Protein AF-A0A650CFV4-F1 (afdb_monomer_lite)

Structure (mmCIF, N/CA/C/O backbone):
data_AF-A0A650CFV4-F1
#
_entry.id   AF-A0A650CFV4-F1
#
loop_
_atom_site.group_PDB
_atom_site.id
_atom_site.type_symbol
_atom_site.label_atom_id
_atom_site.label_alt_id
_atom_site.label_comp_id
_atom_site.label_asym_id
_atom_site.label_entity_id
_atom_site.label_seq_id
_atom_site.pdbx_PDB_ins_code
_atom_site.Cartn_x
_atom_site.Cartn_y
_atom_site.Cartn_z
_atom_site.occupancy
_atom_site.B_iso_or_equiv
_atom_site.auth_seq_id
_atom_site.auth_comp_id
_atom_site.auth_asym_id
_atom_site.auth_atom_id
_atom_site.pdbx_PDB_model_num
ATOM 1 N N . MET A 1 1 ? 1.137 -1.287 20.455 1.00 47.69 1 MET A N 1
ATOM 2 C CA . MET A 1 1 ? 0.882 -0.593 19.177 1.00 47.69 1 MET A CA 1
ATOM 3 C C . MET A 1 1 ? -0.629 -0.459 19.002 1.00 47.69 1 MET A C 1
ATOM 5 O O . MET A 1 1 ? -1.294 -1.473 18.840 1.00 47.69 1 MET A O 1
ATOM 9 N N . LEU A 1 2 ? -1.193 0.737 19.198 1.00 51.03 2 LEU A N 1
ATOM 10 C CA . LEU A 1 2 ? -2.642 0.950 19.402 1.00 51.03 2 LEU A CA 1
ATOM 11 C C . LEU A 1 2 ? -3.239 1.943 18.387 1.00 51.03 2 LEU A C 1
ATOM 13 O O . LEU A 1 2 ? -4.251 2.582 18.660 1.00 51.03 2 LEU A O 1
ATOM 17 N N . TYR A 1 3 ? -2.611 2.093 17.221 1.00 64.31 3 TYR A N 1
ATOM 18 C CA . TYR A 1 3 ? -3.172 2.893 16.139 1.00 64.31 3 TYR A CA 1
ATOM 19 C C . TYR A 1 3 ? -4.161 2.050 15.343 1.00 64.31 3 TYR A C 1
ATOM 21 O O . TYR A 1 3 ? -3.831 0.973 14.851 1.00 64.31 3 TYR A O 1
ATOM 29 N N . ASP A 1 4 ? -5.388 2.545 15.218 1.00 72.44 4 ASP A N 1
ATOM 30 C CA . ASP A 1 4 ? -6.345 1.999 14.268 1.00 72.44 4 ASP A CA 1
ATOM 31 C C . ASP A 1 4 ? -5.913 2.374 12.847 1.00 72.44 4 ASP A C 1
ATOM 33 O O . ASP A 1 4 ? -6.163 3.486 12.374 1.00 72.44 4 ASP A O 1
ATOM 37 N N . LEU A 1 5 ? -5.259 1.428 12.171 1.00 73.56 5 LEU A N 1
ATOM 38 C CA . LEU A 1 5 ? -4.699 1.598 10.830 1.00 73.56 5 LEU A CA 1
ATOM 39 C C . LEU A 1 5 ? -5.771 1.887 9.761 1.00 73.56 5 LEU A C 1
ATOM 41 O O . LEU A 1 5 ? -5.444 2.275 8.648 1.00 73.56 5 LEU A O 1
ATOM 45 N N . ARG A 1 6 ? -7.068 1.775 10.071 1.00 69.06 6 ARG A N 1
ATOM 46 C CA . ARG A 1 6 ? -8.140 2.195 9.149 1.00 69.06 6 ARG A CA 1
ATOM 47 C C . ARG A 1 6 ? -8.211 3.722 8.980 1.00 69.06 6 ARG A C 1
ATOM 49 O O . ARG A 1 6 ? -8.725 4.204 7.973 1.00 69.06 6 ARG A O 1
ATOM 56 N N . ARG A 1 7 ? -7.643 4.498 9.914 1.00 71.38 7 ARG A N 1
ATOM 57 C CA . ARG A 1 7 ? -7.593 5.977 9.859 1.00 71.38 7 ARG A CA 1
ATOM 58 C C . ARG A 1 7 ? -6.582 6.537 8.849 1.00 71.38 7 ARG A C 1
ATOM 60 O O . ARG A 1 7 ? -6.523 7.746 8.661 1.00 71.38 7 ARG A O 1
ATOM 67 N N . ILE A 1 8 ? -5.814 5.665 8.205 1.00 75.06 8 ILE A N 1
ATOM 68 C CA . ILE A 1 8 ? -4.800 5.981 7.196 1.00 75.06 8 ILE A CA 1
ATOM 69 C C . ILE A 1 8 ? -5.427 6.670 5.977 1.00 75.06 8 ILE A C 1
ATOM 71 O O . ILE A 1 8 ? -6.434 6.195 5.454 1.00 75.06 8 ILE A O 1
ATOM 75 N N . ASP A 1 9 ? -4.850 7.782 5.520 1.00 81.25 9 ASP A N 1
ATOM 76 C CA . ASP A 1 9 ? -5.260 8.488 4.301 1.00 81.25 9 ASP A CA 1
ATOM 77 C C . ASP A 1 9 ? -4.410 8.073 3.085 1.00 81.25 9 ASP A C 1
ATOM 79 O O . ASP A 1 9 ? -3.563 7.188 3.173 1.00 81.25 9 ASP A O 1
ATOM 83 N N . TYR A 1 10 ? -4.658 8.673 1.918 1.00 82.12 10 TYR A N 1
ATOM 84 C CA . TYR A 1 10 ? -3.921 8.322 0.700 1.00 82.12 10 TYR A CA 1
ATOM 85 C C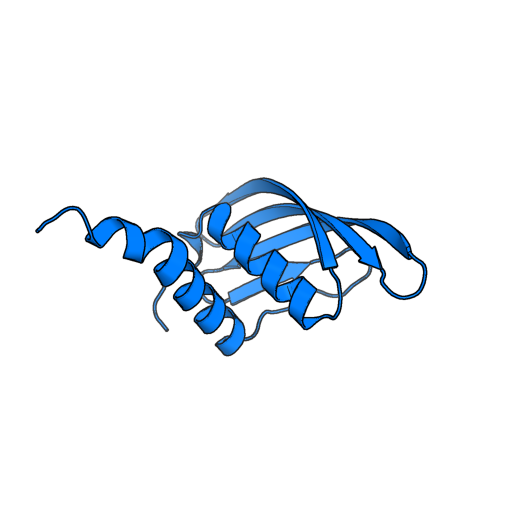 . TYR A 1 10 ? -2.429 8.695 0.754 1.00 82.12 10 TYR A C 1
ATOM 87 O O . TYR A 1 10 ? -1.637 8.008 0.117 1.00 82.12 10 TYR A O 1
ATOM 95 N N . LYS A 1 11 ? -2.034 9.716 1.529 1.00 85.44 11 LYS A N 1
ATOM 96 C CA . LYS A 1 11 ? -0.634 10.160 1.643 1.00 85.44 11 LYS A CA 1
ATOM 97 C C . LYS A 1 11 ? 0.203 9.151 2.412 1.00 85.44 11 LYS A C 1
ATOM 99 O O . LYS A 1 11 ? 1.331 8.852 2.041 1.00 85.44 11 LYS A O 1
ATOM 104 N N . PHE A 1 12 ? -0.364 8.573 3.467 1.00 88.81 12 PHE A N 1
ATOM 105 C CA . PHE A 1 12 ? 0.299 7.476 4.162 1.00 88.81 12 PHE A CA 1
ATOM 106 C C . PHE A 1 12 ? 0.441 6.245 3.254 1.00 88.81 12 PHE A C 1
ATOM 108 O O . PHE A 1 12 ? 1.458 5.560 3.313 1.00 88.81 12 PHE A O 1
ATOM 115 N N . VAL A 1 13 ? -0.554 5.952 2.403 1.00 90.81 13 VAL A N 1
ATOM 116 C CA . VAL A 1 13 ? -0.462 4.833 1.443 1.00 90.81 13 VAL A CA 1
ATOM 117 C C . VAL A 1 13 ? 0.662 5.060 0.435 1.00 90.81 13 VAL A C 1
ATOM 119 O O . VAL A 1 13 ? 1.387 4.117 0.138 1.00 90.81 13 VAL A O 1
ATOM 122 N N . GLU A 1 14 ? 0.816 6.284 -0.065 1.00 90.31 14 GLU A N 1
ATOM 123 C CA . GLU A 1 14 ? 1.909 6.677 -0.960 1.00 90.31 14 GLU A CA 1
ATOM 124 C C . GLU A 1 14 ? 3.273 6.434 -0.309 1.00 90.31 14 GLU A C 1
ATOM 126 O O . GLU A 1 14 ? 4.050 5.622 -0.809 1.00 90.31 14 GLU A O 1
ATOM 131 N N . LEU A 1 15 ? 3.491 7.002 0.880 1.00 90.94 15 LEU A N 1
ATOM 132 C CA . LEU A 1 15 ? 4.732 6.838 1.637 1.00 90.94 15 LEU A CA 1
ATOM 133 C C . LEU A 1 15 ? 5.045 5.367 1.956 1.00 90.94 15 LEU A C 1
ATOM 135 O O . LEU A 1 15 ? 6.182 4.914 1.840 1.00 90.94 15 LEU A O 1
ATOM 139 N N . LEU A 1 16 ? 4.026 4.596 2.344 1.00 92.88 16 LEU A N 1
ATOM 140 C CA . LEU A 1 16 ? 4.162 3.166 2.616 1.00 92.88 16 LEU A CA 1
ATOM 141 C C . LEU A 1 16 ? 4.635 2.393 1.380 1.00 92.88 16 LEU A C 1
ATOM 143 O O . LEU A 1 16 ? 5.442 1.472 1.509 1.00 92.88 16 LEU A O 1
ATOM 147 N N . LEU A 1 17 ? 4.102 2.723 0.202 1.00 91.94 17 LEU A N 1
ATOM 148 C CA . LEU A 1 17 ? 4.458 2.051 -1.045 1.00 91.94 17 LEU A CA 1
ATOM 149 C C . LEU A 1 17 ? 5.860 2.449 -1.508 1.00 91.94 17 LEU A C 1
ATOM 151 O O . LEU A 1 17 ? 6.618 1.565 -1.900 1.00 91.94 17 LEU A O 1
ATOM 155 N N . GLU A 1 18 ? 6.221 3.730 -1.426 1.00 90.75 18 GLU A N 1
ATOM 156 C CA . GLU A 1 18 ? 7.575 4.218 -1.719 1.00 90.75 18 GLU A CA 1
ATOM 157 C C . GLU A 1 18 ? 8.631 3.469 -0.908 1.00 90.75 18 GLU A C 1
ATOM 159 O O . GLU A 1 18 ? 9.537 2.853 -1.473 1.00 90.75 18 GLU A O 1
ATOM 164 N N . GLU A 1 19 ? 8.458 3.442 0.412 1.00 91.50 19 GLU A N 1
ATOM 165 C CA . GLU A 1 19 ? 9.372 2.765 1.330 1.00 91.50 19 GLU A CA 1
ATOM 166 C C . GLU A 1 19 ? 9.425 1.257 1.076 1.00 91.50 19 GLU A C 1
ATOM 168 O O . GLU A 1 19 ? 10.500 0.658 1.080 1.00 91.50 19 GLU A O 1
ATOM 173 N N . TYR A 1 20 ? 8.278 0.633 0.790 1.00 91.75 20 TYR A N 1
ATOM 174 C CA . TYR A 1 20 ? 8.234 -0.791 0.479 1.00 91.75 20 TYR A CA 1
ATOM 175 C C . TYR A 1 20 ? 9.033 -1.115 -0.790 1.00 91.75 20 TYR A C 1
ATOM 177 O O . TYR A 1 20 ? 9.818 -2.062 -0.793 1.00 91.75 20 TYR A O 1
ATOM 185 N N . PHE A 1 21 ? 8.859 -0.361 -1.879 1.00 88.50 21 PHE A N 1
ATOM 186 C CA . PHE A 1 21 ? 9.575 -0.648 -3.125 1.00 88.50 21 PHE A CA 1
ATOM 187 C C . PHE A 1 21 ? 11.059 -0.287 -3.051 1.00 88.50 21 PHE A C 1
ATOM 189 O O . PHE A 1 21 ? 11.870 -1.042 -3.595 1.00 88.50 21 PHE A O 1
ATOM 196 N N . SER A 1 22 ? 11.406 0.771 -2.313 1.00 86.38 22 SER A N 1
ATOM 197 C CA . SER A 1 22 ? 12.791 1.152 -2.024 1.00 86.38 22 SER A CA 1
ATOM 198 C C . SER A 1 22 ? 13.545 0.028 -1.298 1.00 86.38 22 SER A C 1
ATOM 200 O O . SER A 1 22 ? 14.579 -0.433 -1.787 1.00 86.38 22 SER A O 1
ATOM 202 N N . ASP A 1 23 ? 12.968 -0.531 -0.223 1.00 87.94 23 ASP A N 1
ATOM 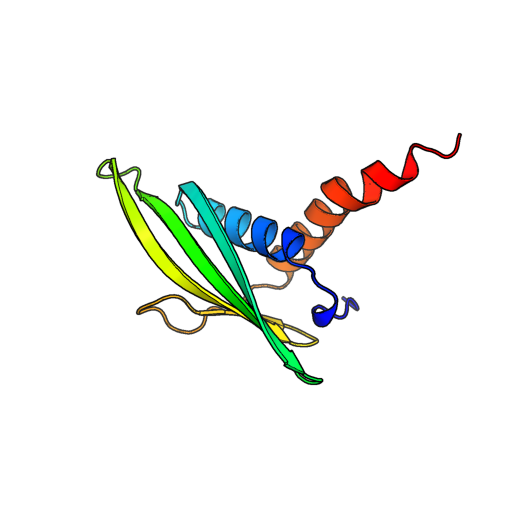203 C CA . ASP A 1 23 ? 13.547 -1.663 0.527 1.00 87.94 23 ASP A CA 1
ATOM 204 C C . ASP A 1 23 ? 13.696 -2.939 -0.332 1.00 87.94 23 ASP A C 1
ATOM 206 O O . ASP A 1 23 ? 14.515 -3.811 -0.039 1.00 87.94 23 ASP A O 1
ATOM 210 N N . ASN A 1 24 ? 12.921 -3.059 -1.416 1.00 84.00 24 ASN A N 1
ATOM 211 C CA . ASN A 1 24 ? 12.965 -4.187 -2.351 1.00 84.00 24 ASN A CA 1
ATOM 212 C C . ASN A 1 24 ? 13.819 -3.904 -3.605 1.00 84.00 24 ASN A C 1
ATOM 214 O O . ASN A 1 24 ? 13.654 -4.583 -4.620 1.00 84.00 24 ASN A O 1
ATOM 218 N N . ASN A 1 25 ? 14.742 -2.936 -3.539 1.00 77.75 25 ASN A N 1
ATOM 219 C CA . ASN A 1 25 ? 15.663 -2.544 -4.617 1.00 77.75 25 ASN A CA 1
ATOM 220 C C . ASN A 1 25 ? 14.973 -2.071 -5.911 1.00 77.75 25 ASN A C 1
ATOM 222 O O . ASN A 1 25 ? 15.534 -2.209 -7.001 1.00 77.75 25 ASN A O 1
ATOM 226 N N . ASN A 1 26 ? 13.766 -1.510 -5.812 1.00 79.81 26 ASN A N 1
ATOM 227 C CA . ASN A 1 26 ? 13.073 -0.909 -6.946 1.00 79.81 26 ASN A CA 1
ATOM 228 C C . ASN A 1 26 ? 12.938 0.600 -6.754 1.00 79.81 26 ASN A C 1
ATOM 230 O O . ASN A 1 26 ? 12.572 1.068 -5.679 1.00 79.81 26 ASN A O 1
ATOM 234 N N . VAL A 1 27 ? 13.173 1.362 -7.821 1.00 79.12 27 VAL A N 1
ATOM 235 C CA . VAL A 1 27 ? 12.968 2.814 -7.807 1.00 79.12 27 VAL A CA 1
ATOM 236 C C . VAL A 1 27 ? 11.577 3.115 -8.340 1.00 79.12 27 VAL A C 1
ATOM 238 O O . VAL A 1 27 ? 11.218 2.693 -9.440 1.00 79.12 27 VAL A O 1
ATOM 241 N N . VAL A 1 28 ? 10.789 3.848 -7.565 1.00 82.38 28 VAL A N 1
ATOM 242 C CA . VAL A 1 28 ? 9.484 4.336 -8.002 1.00 82.38 28 VAL A CA 1
ATOM 243 C C . VAL A 1 28 ? 9.678 5.590 -8.852 1.00 82.38 28 VAL A C 1
ATOM 245 O O . VAL A 1 28 ? 10.334 6.529 -8.416 1.00 82.38 28 VAL A O 1
ATOM 248 N N . ASN A 1 29 ? 9.071 5.621 -10.042 1.00 81.62 29 ASN A N 1
ATOM 249 C CA . ASN A 1 29 ? 8.989 6.842 -10.852 1.00 81.62 29 ASN A CA 1
ATOM 250 C C . ASN A 1 29 ? 7.676 7.598 -10.639 1.00 81.62 29 ASN A C 1
ATOM 252 O O . ASN A 1 29 ? 7.679 8.822 -10.626 1.00 81.62 29 ASN A O 1
ATOM 256 N N . ASP A 1 30 ? 6.559 6.868 -10.550 1.00 84.06 30 ASP A N 1
ATOM 257 C CA . ASP A 1 30 ? 5.223 7.451 -10.436 1.00 84.06 30 ASP A CA 1
ATOM 258 C C . ASP A 1 30 ? 4.236 6.477 -9.767 1.00 84.06 30 ASP A C 1
ATOM 260 O O . ASP A 1 30 ? 4.383 5.246 -9.860 1.00 84.06 30 ASP A O 1
ATOM 264 N N . PHE A 1 31 ? 3.204 7.043 -9.138 1.00 84.12 31 PHE A N 1
ATOM 265 C CA . PHE A 1 31 ? 2.117 6.336 -8.476 1.00 84.12 31 PHE A CA 1
ATOM 266 C C . PHE A 1 31 ? 0.751 6.932 -8.796 1.00 84.12 31 PHE A C 1
ATOM 268 O O . PHE A 1 31 ? 0.532 8.136 -8.849 1.00 84.12 31 PHE A O 1
ATOM 275 N N . TYR A 1 32 ? -0.233 6.044 -8.868 1.00 89.88 32 TYR A N 1
ATOM 276 C CA . TYR A 1 32 ? -1.639 6.412 -8.826 1.00 89.88 32 TYR A CA 1
ATOM 277 C C . TYR A 1 32 ? -2.362 5.564 -7.785 1.00 89.88 32 TYR A C 1
ATOM 279 O O . TYR A 1 32 ? -2.294 4.336 -7.847 1.00 89.88 32 TYR A O 1
ATOM 287 N N . ILE A 1 33 ? -3.078 6.194 -6.849 1.00 91.69 33 ILE A N 1
ATOM 288 C CA . ILE A 1 33 ? -3.753 5.520 -5.730 1.00 91.69 33 ILE A CA 1
ATOM 289 C C . ILE A 1 33 ? -5.239 5.882 -5.723 1.00 91.69 33 ILE A C 1
ATOM 291 O O . ILE A 1 33 ? -5.618 7.048 -5.783 1.00 91.69 33 ILE A O 1
ATOM 295 N N . VAL A 1 34 ? -6.097 4.869 -5.596 1.00 91.69 34 VAL A N 1
ATOM 296 C CA . VAL A 1 34 ? -7.550 5.029 -5.469 1.00 91.69 34 VAL A CA 1
ATOM 297 C C . VAL A 1 34 ? -8.049 4.187 -4.313 1.00 91.69 34 VAL A C 1
ATOM 299 O O . VAL A 1 34 ? -7.848 2.972 -4.279 1.00 91.69 34 VAL A O 1
ATOM 302 N N . LYS A 1 35 ? -8.765 4.816 -3.385 1.00 92.19 35 LYS A N 1
ATOM 303 C CA . LYS A 1 35 ? -9.553 4.090 -2.392 1.00 92.19 35 LYS A CA 1
ATOM 304 C C . LYS A 1 35 ? -10.753 3.455 -3.090 1.00 92.19 35 LYS A C 1
ATOM 306 O O . LYS A 1 35 ? -11.540 4.164 -3.708 1.00 92.19 35 LYS A O 1
ATOM 311 N N . ILE A 1 36 ? -10.891 2.138 -2.988 1.00 94.06 36 ILE A N 1
ATOM 312 C CA . ILE A 1 36 ? -11.958 1.401 -3.686 1.00 94.06 36 ILE A CA 1
ATOM 313 C C . ILE A 1 36 ? -13.015 0.833 -2.742 1.00 94.06 36 ILE A C 1
ATOM 315 O O . ILE A 1 36 ? -14.131 0.580 -3.180 1.00 94.06 36 ILE A O 1
ATOM 319 N N . ALA A 1 37 ? -12.679 0.633 -1.466 1.00 90.12 37 ALA A N 1
ATOM 320 C CA . ALA A 1 37 ? -13.618 0.158 -0.459 1.00 90.12 37 ALA A CA 1
ATOM 321 C C . ALA A 1 37 ? -13.172 0.566 0.949 1.00 90.12 37 ALA A C 1
ATOM 323 O O . ALA A 1 37 ? -11.977 0.688 1.231 1.00 90.12 37 ALA A O 1
ATOM 324 N N . GLU A 1 38 ? -14.143 0.758 1.832 1.00 90.50 38 GLU A N 1
ATOM 325 C CA . GLU A 1 38 ? -13.956 0.884 3.274 1.00 90.50 38 GLU A CA 1
ATOM 326 C C . GLU A 1 38 ? -15.202 0.356 3.964 1.00 90.50 38 GLU A C 1
ATOM 328 O O . GLU A 1 38 ? -16.320 0.675 3.564 1.00 90.50 38 GLU A O 1
ATOM 333 N N . ASP A 1 39 ? -14.976 -0.470 4.969 1.00 86.75 39 ASP A N 1
ATOM 334 C CA . ASP A 1 39 ? -15.987 -1.059 5.825 1.00 86.75 39 ASP A CA 1
ATOM 335 C C . ASP A 1 39 ? -15.441 -1.137 7.264 1.00 86.75 39 ASP A C 1
ATOM 337 O O . ASP A 1 39 ? -14.316 -0.708 7.557 1.00 86.75 39 ASP A O 1
ATOM 341 N N . ASP A 1 40 ? -16.246 -1.671 8.180 1.00 82.75 40 ASP A N 1
ATOM 342 C CA . ASP A 1 40 ? -15.865 -1.786 9.587 1.00 82.75 40 ASP A CA 1
ATOM 343 C C . ASP A 1 40 ? -14.704 -2.764 9.816 1.00 82.75 40 ASP A C 1
ATOM 345 O O . ASP A 1 40 ? -14.002 -2.664 10.819 1.00 82.75 40 ASP A O 1
ATOM 349 N N . GLU A 1 41 ? -14.439 -3.705 8.919 1.00 86.62 41 GLU A N 1
ATOM 350 C CA . GLU A 1 41 ? -13.355 -4.672 9.088 1.00 86.62 41 GLU A CA 1
ATOM 351 C C . GLU A 1 41 ? -12.050 -4.190 8.451 1.00 86.62 41 GLU A C 1
ATOM 353 O O . GLU A 1 41 ? -10.956 -4.478 8.961 1.00 86.62 41 GLU A O 1
ATOM 358 N N . ARG A 1 42 ? -12.145 -3.456 7.338 1.00 89.19 42 ARG A N 1
ATOM 359 C CA . ARG A 1 42 ? -10.997 -3.124 6.498 1.00 89.19 42 ARG A CA 1
ATOM 360 C C . ARG A 1 42 ? -11.191 -1.896 5.616 1.00 89.19 42 ARG A C 1
ATOM 362 O O . ARG A 1 42 ? -12.286 -1.482 5.255 1.00 89.19 42 ARG A O 1
ATOM 369 N N . LYS A 1 43 ? -10.057 -1.386 5.146 1.00 92.19 43 LYS A N 1
ATOM 370 C CA . LYS A 1 43 ? -9.962 -0.352 4.117 1.00 92.19 43 LYS A CA 1
ATOM 371 C C . LYS A 1 43 ? -9.060 -0.815 2.985 1.00 92.19 43 LYS A C 1
ATOM 373 O O . LYS A 1 43 ? -7.994 -1.373 3.239 1.00 92.19 43 LYS A O 1
ATOM 378 N N . ILE A 1 44 ? -9.485 -0.599 1.741 1.00 93.38 44 ILE A N 1
ATOM 379 C CA . ILE A 1 44 ? -8.804 -1.119 0.553 1.00 93.38 44 ILE A CA 1
ATOM 380 C C . ILE A 1 44 ? -8.455 0.011 -0.408 1.00 93.38 44 ILE A C 1
ATOM 382 O O . ILE A 1 44 ? -9.319 0.767 -0.867 1.00 93.38 44 ILE A O 1
ATOM 386 N N . TYR A 1 45 ? -7.183 0.046 -0.780 1.00 94.81 45 TYR A N 1
ATOM 387 C CA . TYR A 1 45 ? -6.648 0.909 -1.818 1.00 94.81 45 TYR A CA 1
ATOM 388 C C . TYR A 1 45 ? -6.178 0.067 -2.995 1.00 94.81 45 TYR A C 1
ATOM 390 O O . TYR A 1 45 ? -5.493 -0.936 -2.816 1.00 94.81 45 TYR A O 1
ATOM 398 N N . ARG A 1 46 ? -6.531 0.484 -4.208 1.00 94.62 46 ARG A N 1
ATOM 399 C CA . ARG A 1 46 ? -5.907 0.011 -5.441 1.00 94.62 46 ARG A CA 1
ATOM 400 C C . ARG A 1 46 ? -4.846 1.024 -5.836 1.00 94.62 46 ARG A C 1
ATOM 402 O O . ARG A 1 46 ? -5.139 2.217 -5.859 1.00 94.62 46 ARG A O 1
ATOM 409 N N . PHE A 1 47 ? -3.664 0.556 -6.204 1.00 93.12 47 PHE A N 1
ATOM 410 C CA . PHE A 1 47 ? -2.613 1.418 -6.725 1.00 93.12 47 PHE A CA 1
ATOM 411 C C . PHE A 1 47 ? -2.093 0.910 -8.065 1.00 93.12 47 PHE A C 1
ATOM 413 O O . PHE A 1 47 ? -2.137 -0.289 -8.350 1.00 93.12 47 PHE A O 1
ATOM 420 N N . LYS A 1 48 ? -1.602 1.826 -8.893 1.00 92.44 48 LYS A N 1
ATOM 421 C CA . LYS A 1 48 ? -0.769 1.531 -10.054 1.00 92.44 48 LYS A CA 1
ATOM 422 C C . LYS A 1 48 ? 0.586 2.180 -9.820 1.00 92.44 48 LYS A C 1
ATOM 424 O O . LYS A 1 48 ? 0.634 3.334 -9.411 1.00 92.44 48 LYS A O 1
ATOM 429 N N . VAL A 1 49 ? 1.648 1.420 -10.039 1.00 89.88 49 VAL A N 1
ATOM 430 C CA . VAL A 1 49 ? 3.025 1.874 -9.844 1.00 89.88 49 VAL A CA 1
ATOM 431 C C . VAL A 1 49 ? 3.829 1.625 -11.104 1.00 89.88 49 VAL A C 1
ATOM 433 O O . VAL A 1 49 ? 3.617 0.613 -11.780 1.00 89.88 49 VAL A O 1
ATOM 436 N N . TRP A 1 50 ? 4.740 2.549 -11.395 1.00 89.56 50 TRP A N 1
ATOM 437 C CA . TRP A 1 50 ? 5.751 2.412 -12.432 1.00 89.56 50 TRP A CA 1
ATOM 438 C C . TRP A 1 50 ? 7.130 2.332 -11.789 1.00 89.56 50 TRP A C 1
ATOM 440 O O . TRP A 1 50 ? 7.654 3.325 -11.278 1.00 89.56 50 TRP A O 1
ATOM 450 N N . LEU A 1 51 ? 7.719 1.140 -11.822 1.00 86.31 51 LEU A N 1
ATOM 451 C CA . LEU A 1 51 ? 9.038 0.878 -11.263 1.00 86.31 51 LEU A CA 1
ATOM 452 C C . LEU A 1 51 ? 10.096 0.953 -12.352 1.00 86.31 51 LEU A C 1
ATOM 454 O O . LEU A 1 51 ? 9.948 0.350 -13.414 1.00 86.31 51 LEU A O 1
ATOM 458 N N . PHE A 1 52 ? 11.175 1.670 -12.074 1.00 82.38 52 PHE A N 1
ATOM 459 C CA . PHE A 1 52 ? 12.378 1.612 -12.882 1.00 82.38 52 PHE A CA 1
ATOM 460 C C . PHE A 1 52 ? 13.188 0.407 -12.433 1.00 82.38 52 PHE A C 1
ATOM 462 O O . PHE A 1 52 ? 13.504 0.275 -11.247 1.00 82.38 52 PHE A O 1
ATOM 469 N N . ARG A 1 53 ? 13.529 -0.458 -13.386 1.00 75.44 53 ARG A N 1
ATOM 470 C CA . ARG A 1 53 ? 14.388 -1.607 -13.150 1.00 75.44 53 ARG A CA 1
ATOM 471 C C . ARG A 1 53 ? 15.836 -1.204 -13.453 1.00 75.44 53 ARG A C 1
ATOM 473 O O . ARG A 1 53 ? 16.193 -1.044 -14.624 1.00 75.44 53 ARG A O 1
ATOM 480 N N . PRO A 1 54 ? 16.704 -1.069 -12.432 1.00 71.38 54 PRO A N 1
ATOM 481 C CA . PRO A 1 54 ? 18.063 -0.569 -12.641 1.00 71.38 54 PRO A CA 1
ATOM 482 C C . PRO A 1 54 ? 18.914 -1.472 -13.540 1.00 71.38 54 PRO A C 1
ATOM 484 O O . PRO A 1 54 ? 19.885 -1.019 -14.136 1.00 71.38 54 PRO A O 1
ATOM 487 N N . THR A 1 55 ? 18.552 -2.752 -13.644 1.00 78.81 55 THR A N 1
ATOM 488 C CA . THR A 1 55 ? 19.337 -3.773 -14.343 1.00 78.81 55 THR A CA 1
ATOM 489 C C . THR A 1 55 ? 19.237 -3.714 -15.865 1.00 78.81 55 THR A C 1
ATOM 491 O O . THR A 1 55 ? 20.157 -4.166 -16.536 1.00 78.81 55 THR A O 1
ATOM 494 N N . ASP A 1 56 ? 18.130 -3.222 -16.426 1.00 76.38 56 ASP A N 1
ATOM 495 C CA . ASP A 1 56 ? 17.884 -3.245 -17.879 1.00 76.38 56 ASP A CA 1
ATOM 496 C C . ASP A 1 56 ? 17.237 -1.960 -18.422 1.00 76.38 56 ASP A C 1
ATOM 498 O O . ASP A 1 56 ? 16.754 -1.959 -19.554 1.00 76.38 56 ASP A O 1
ATOM 502 N N . THR A 1 57 ? 17.225 -0.895 -17.610 1.00 75.19 57 THR A N 1
ATOM 503 C CA . THR A 1 57 ? 16.646 0.430 -17.894 1.00 75.19 57 THR A CA 1
ATOM 504 C C . THR A 1 57 ? 15.171 0.428 -18.303 1.00 75.19 57 THR A C 1
ATOM 506 O O . THR A 1 57 ? 14.660 1.435 -18.802 1.00 75.19 57 THR A O 1
ATOM 509 N N . ARG A 1 58 ? 14.449 -0.673 -18.067 1.00 81.06 58 ARG A N 1
ATOM 510 C CA . ARG A 1 58 ? 13.017 -0.762 -18.355 1.00 81.06 58 ARG A CA 1
ATOM 511 C C . ARG A 1 58 ? 12.186 -0.144 -17.242 1.00 81.06 58 ARG A C 1
ATOM 513 O O . ARG A 1 58 ? 12.582 -0.096 -16.078 1.00 81.06 58 ARG A O 1
ATOM 520 N N . VAL A 1 59 ? 10.992 0.292 -17.629 1.00 82.19 59 VAL A N 1
ATOM 521 C CA . VAL A 1 59 ? 9.945 0.722 -16.706 1.00 82.19 59 VAL A CA 1
ATOM 522 C C . VAL A 1 59 ? 8.832 -0.313 -16.733 1.00 82.19 59 VAL A C 1
ATOM 524 O O . VAL A 1 59 ? 8.193 -0.517 -17.766 1.00 82.19 59 VAL A O 1
ATOM 527 N N . ASP A 1 60 ? 8.593 -0.953 -15.594 1.00 84.12 60 ASP A N 1
ATOM 528 C CA . ASP A 1 60 ? 7.512 -1.913 -15.419 1.00 84.12 60 ASP A CA 1
ATOM 529 C C . ASP A 1 60 ? 6.328 -1.238 -14.732 1.00 84.12 60 ASP A C 1
ATOM 531 O O . ASP A 1 60 ? 6.464 -0.641 -13.665 1.00 84.12 60 ASP A O 1
ATOM 535 N N . GLY A 1 61 ? 5.147 -1.352 -15.336 1.00 87.00 61 GLY A N 1
ATOM 536 C CA . GLY A 1 61 ? 3.902 -0.860 -14.760 1.00 87.00 61 GLY A CA 1
ATOM 537 C C . GLY A 1 61 ? 3.041 -2.008 -14.254 1.00 87.00 61 GLY A C 1
ATOM 538 O O . GLY A 1 61 ? 2.726 -2.919 -15.022 1.00 87.00 61 GLY A O 1
ATOM 539 N N . PHE A 1 62 ? 2.585 -1.955 -13.004 1.00 88.31 62 PHE A N 1
ATOM 540 C CA . PHE A 1 62 ? 1.638 -2.948 -12.498 1.00 88.31 62 PHE A CA 1
ATOM 541 C C . PHE A 1 62 ? 0.616 -2.377 -11.519 1.00 88.31 62 PHE A C 1
ATOM 543 O O . PHE A 1 62 ? 0.773 -1.291 -10.966 1.00 88.31 62 PHE A O 1
ATOM 550 N N . THR A 1 63 ? -0.473 -3.124 -11.329 1.00 92.00 63 THR A N 1
ATOM 551 C CA . THR A 1 63 ? -1.579 -2.758 -10.441 1.00 92.00 63 THR A CA 1
ATOM 552 C C . THR A 1 63 ? -1.593 -3.658 -9.218 1.00 92.00 63 THR A C 1
ATOM 554 O O . THR A 1 63 ? -1.681 -4.874 -9.353 1.00 92.00 63 THR A O 1
ATOM 557 N N . GLY A 1 64 ? -1.545 -3.066 -8.031 1.00 92.94 64 GLY A N 1
ATOM 558 C CA . GLY A 1 64 ? -1.617 -3.771 -6.758 1.00 92.94 64 GLY A CA 1
ATOM 55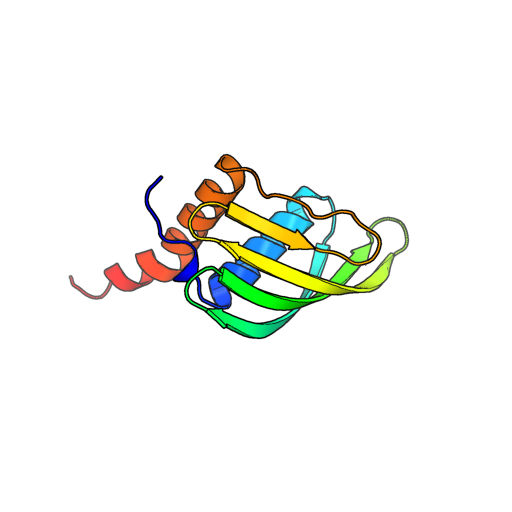9 C C . GLY A 1 64 ? -2.761 -3.281 -5.877 1.00 92.94 64 GLY A C 1
ATOM 560 O O . GLY A 1 64 ? -3.498 -2.350 -6.214 1.00 92.94 64 GLY A O 1
ATOM 561 N N . TYR A 1 65 ? -2.903 -3.933 -4.729 1.00 94.62 65 TYR A N 1
ATOM 562 C CA . TYR A 1 65 ? -3.885 -3.591 -3.708 1.00 94.62 65 TYR A CA 1
ATOM 563 C C . TYR A 1 65 ? -3.225 -3.539 -2.334 1.00 94.62 65 TYR A C 1
ATOM 565 O O . TYR A 1 65 ? -2.421 -4.412 -2.008 1.00 94.62 65 TYR A O 1
ATOM 573 N N . VAL A 1 66 ? -3.604 -2.561 -1.517 1.00 94.69 66 VAL A N 1
ATOM 574 C CA . VAL A 1 66 ? -3.234 -2.477 -0.102 1.00 94.69 66 VAL A CA 1
ATOM 575 C C . VAL A 1 66 ? -4.493 -2.612 0.742 1.00 94.69 66 VAL A C 1
ATOM 577 O O . VAL A 1 66 ? -5.481 -1.913 0.513 1.00 94.69 66 VAL A O 1
ATOM 580 N N . TYR A 1 67 ? -4.451 -3.515 1.715 1.00 94.06 67 TYR A N 1
ATOM 581 C CA . TYR A 1 67 ? -5.534 -3.790 2.649 1.00 94.06 67 TYR A CA 1
ATOM 582 C C . TYR A 1 67 ? -5.088 -3.396 4.051 1.00 94.06 67 TYR A C 1
ATOM 584 O O . TYR A 1 67 ? -4.115 -3.941 4.577 1.00 94.06 67 TYR A O 1
ATOM 592 N N . PHE A 1 68 ? -5.829 -2.485 4.665 1.00 92.62 68 PHE A N 1
ATOM 593 C CA . PHE A 1 68 ? -5.652 -2.079 6.049 1.00 92.62 68 PHE A CA 1
ATOM 594 C C . PHE A 1 68 ? -6.727 -2.743 6.889 1.00 92.62 68 PHE A C 1
ATOM 596 O O . PHE A 1 68 ? -7.906 -2.422 6.767 1.00 92.62 68 PHE A O 1
ATOM 603 N N . TYR A 1 69 ? -6.307 -3.667 7.739 1.00 90.12 69 TYR A N 1
ATOM 604 C CA . TYR A 1 69 ? -7.125 -4.207 8.813 1.00 90.12 69 TYR A CA 1
ATOM 605 C C . TYR A 1 69 ? -6.776 -3.470 10.101 1.00 90.12 69 TYR A C 1
ATOM 607 O O . TYR A 1 69 ? -5.726 -2.836 10.207 1.00 90.12 69 TYR A O 1
ATOM 615 N N . ARG A 1 70 ? -7.607 -3.633 11.129 1.00 84.25 70 ARG A N 1
ATOM 616 C CA . ARG A 1 70 ? -7.375 -3.015 12.442 1.00 84.25 70 ARG A CA 1
ATOM 617 C C . ARG A 1 70 ? -5.971 -3.266 13.019 1.00 84.25 70 ARG A C 1
ATOM 619 O O . ARG A 1 70 ? -5.451 -2.408 13.719 1.00 84.25 70 ARG A O 1
ATOM 626 N N . ASN A 1 71 ? -5.370 -4.429 12.754 1.00 83.56 71 ASN A N 1
ATOM 627 C CA . ASN A 1 71 ? -4.105 -4.870 13.360 1.00 83.56 71 ASN A CA 1
ATOM 628 C C . ASN A 1 71 ? -3.036 -5.346 12.360 1.00 83.56 71 ASN A C 1
ATOM 630 O O . ASN A 1 71 ? -2.020 -5.902 12.776 1.00 83.56 71 ASN A O 1
ATOM 634 N N . LYS A 1 72 ? -3.271 -5.216 11.052 1.00 88.75 72 LYS A N 1
ATOM 635 C CA . LYS A 1 72 ? -2.305 -5.636 10.030 1.00 88.75 72 LYS A CA 1
ATOM 636 C C . LYS A 1 72 ? -2.507 -4.869 8.733 1.00 88.75 72 LYS A C 1
ATOM 638 O O . LYS A 1 72 ? -3.631 -4.505 8.391 1.00 88.75 72 LYS A O 1
ATOM 643 N N . VAL A 1 73 ? -1.422 -4.724 7.982 1.00 92.56 73 VAL A N 1
ATOM 644 C CA . VAL A 1 73 ? -1.438 -4.220 6.608 1.00 92.56 73 VAL A CA 1
ATOM 645 C C . VAL A 1 73 ? -0.920 -5.298 5.680 1.00 92.56 73 VAL A C 1
ATOM 647 O O . VAL A 1 73 ? 0.004 -6.046 6.013 1.00 92.56 73 VAL A O 1
ATOM 650 N N . VAL A 1 74 ? -1.556 -5.392 4.525 1.00 93.62 74 VAL A N 1
ATOM 651 C CA . VAL A 1 74 ? -1.272 -6.408 3.528 1.00 93.62 74 VAL A CA 1
ATOM 652 C C . VAL A 1 74 ? -1.166 -5.760 2.155 1.00 93.62 74 VAL A C 1
ATOM 654 O O . VAL A 1 74 ? -2.062 -5.016 1.763 1.00 93.62 74 VAL A O 1
ATOM 657 N N . ILE A 1 75 ? -0.116 -6.095 1.407 1.00 93.38 75 ILE A N 1
ATOM 658 C CA . ILE A 1 75 ? 0.052 -5.725 0.000 1.00 93.38 75 ILE A CA 1
ATOM 659 C C . ILE A 1 75 ? -0.174 -6.962 -0.868 1.00 93.38 75 ILE A C 1
ATOM 661 O O . ILE A 1 75 ? 0.386 -8.031 -0.628 1.00 93.38 75 ILE A O 1
ATOM 665 N N . LYS A 1 76 ? -0.988 -6.815 -1.911 1.00 92.75 76 LYS A N 1
ATOM 666 C CA . LYS A 1 76 ? -1.189 -7.826 -2.948 1.00 92.75 76 LYS A CA 1
ATOM 667 C C . LYS A 1 76 ? -0.724 -7.273 -4.289 1.00 92.75 76 LYS A C 1
ATOM 669 O O . LYS A 1 76 ? -1.322 -6.332 -4.809 1.00 92.75 76 LYS A O 1
ATOM 674 N N . LEU A 1 77 ? 0.322 -7.878 -4.840 1.00 88.38 77 LEU A N 1
ATOM 675 C CA . LEU A 1 77 ? 0.881 -7.553 -6.153 1.00 88.38 77 LEU A CA 1
ATOM 676 C C . LEU A 1 77 ? 0.417 -8.576 -7.203 1.00 88.38 77 LEU A C 1
ATOM 678 O 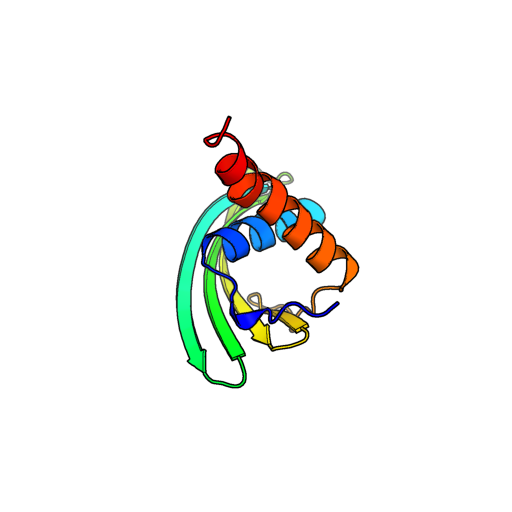O . LEU A 1 77 ? -0.002 -9.677 -6.832 1.00 88.38 77 LEU A O 1
ATOM 682 N N . PRO A 1 78 ? 0.488 -8.268 -8.509 1.00 81.62 78 PRO A N 1
ATOM 683 C CA . PRO A 1 78 ? 0.240 -9.262 -9.548 1.00 81.62 78 PRO A CA 1
ATOM 684 C C . PRO A 1 78 ? 1.226 -10.418 -9.435 1.00 81.62 78 PRO A C 1
ATOM 686 O O . PRO A 1 78 ? 2.411 -10.197 -9.209 1.00 81.62 78 PRO A O 1
ATOM 689 N N . VAL A 1 79 ? 0.741 -11.649 -9.617 1.00 73.06 79 VAL A N 1
ATOM 690 C CA . VAL A 1 79 ? 1.553 -12.885 -9.652 1.00 73.06 79 VAL A CA 1
ATOM 691 C C . VAL A 1 79 ? 2.203 -13.280 -8.306 1.00 73.06 79 VAL A C 1
ATOM 693 O O . VAL A 1 79 ? 2.539 -14.446 -8.117 1.00 73.06 79 VAL A O 1
ATOM 696 N N . VAL A 1 80 ? 2.303 -12.375 -7.327 1.00 67.31 80 VAL A N 1
ATOM 697 C CA . VAL A 1 80 ? 2.867 -12.645 -5.992 1.00 67.31 80 VAL A CA 1
ATOM 698 C C . VAL A 1 80 ? 1.767 -13.035 -4.992 1.00 67.31 80 VAL A C 1
ATOM 700 O O . VAL A 1 80 ? 0.635 -12.548 -5.056 1.00 67.31 80 VAL A O 1
ATOM 703 N N . LYS A 1 81 ? 2.096 -13.927 -4.043 1.00 74.12 81 LYS A N 1
ATOM 704 C CA . LYS A 1 81 ? 1.232 -14.212 -2.884 1.00 74.12 81 LYS A CA 1
ATOM 705 C C . LYS A 1 81 ? 1.089 -12.959 -2.017 1.00 74.12 81 LYS A C 1
ATOM 707 O O . LYS A 1 81 ? 1.943 -12.086 -2.008 1.00 74.12 81 LYS A O 1
ATOM 712 N N . GLU A 1 82 ? -0.012 -12.887 -1.288 1.00 88.75 82 GLU A N 1
ATOM 713 C CA . GLU A 1 82 ? -0.282 -11.845 -0.302 1.00 88.75 82 GLU A CA 1
ATOM 714 C C . GLU A 1 82 ? 0.924 -11.590 0.628 1.00 88.75 82 GLU A C 1
ATOM 716 O O . GLU A 1 82 ? 1.420 -12.520 1.266 1.00 88.75 82 GLU A O 1
ATOM 721 N N . ILE A 1 83 ? 1.391 -10.339 0.707 1.00 91.62 83 ILE A N 1
ATOM 722 C CA . ILE A 1 83 ? 2.539 -9.931 1.524 1.00 91.62 83 ILE A CA 1
ATOM 723 C C . ILE A 1 83 ? 2.015 -9.211 2.758 1.00 91.62 83 ILE A C 1
ATOM 725 O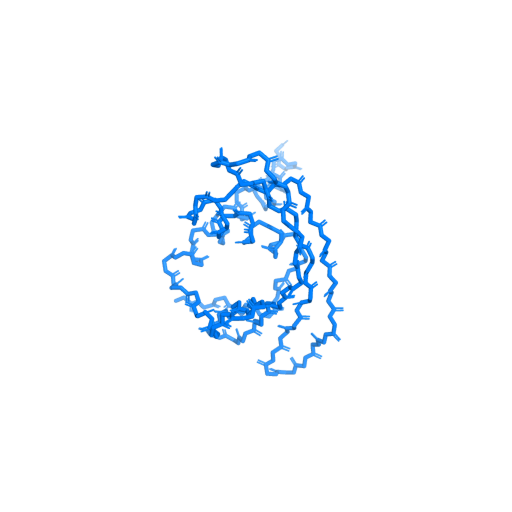 O . ILE A 1 83 ? 1.457 -8.116 2.670 1.00 91.62 83 ILE A O 1
ATOM 729 N N . ARG A 1 84 ? 2.204 -9.819 3.929 1.00 93.44 84 ARG A N 1
ATOM 730 C CA . ARG A 1 84 ? 1.909 -9.170 5.207 1.00 93.44 84 ARG A CA 1
ATOM 731 C C . ARG A 1 84 ? 3.091 -8.301 5.618 1.00 93.44 84 ARG A C 1
ATOM 733 O O . ARG A 1 84 ? 4.200 -8.809 5.755 1.00 93.44 84 ARG A O 1
ATOM 740 N N . LEU A 1 85 ? 2.833 -7.020 5.863 1.00 92.00 85 LEU A N 1
ATOM 741 C CA . LEU A 1 85 ? 3.865 -6.102 6.331 1.00 92.00 85 LEU A CA 1
ATOM 742 C C . LEU A 1 85 ? 4.209 -6.379 7.795 1.00 92.00 85 LEU A C 1
ATOM 744 O O . LEU A 1 85 ? 3.326 -6.646 8.617 1.00 92.00 85 LEU A O 1
ATOM 748 N N . GLN A 1 86 ? 5.505 -6.338 8.096 1.00 92.44 86 GLN A N 1
ATOM 749 C CA . GLN A 1 86 ? 6.019 -6.503 9.450 1.00 92.44 86 GLN A CA 1
ATOM 750 C C . GLN A 1 86 ? 5.703 -5.268 10.295 1.00 92.44 86 GLN A C 1
ATOM 752 O O . GLN A 1 86 ? 5.620 -4.147 9.793 1.00 92.44 86 GLN A O 1
ATOM 757 N N . ASN A 1 87 ? 5.539 -5.483 11.596 1.00 88.81 87 ASN A N 1
ATOM 758 C CA . ASN A 1 87 ? 5.197 -4.423 12.537 1.00 88.81 87 ASN A CA 1
ATOM 759 C C . ASN A 1 87 ? 6.283 -3.340 12.614 1.00 88.81 87 ASN A C 1
ATOM 761 O O . ASN A 1 87 ? 5.945 -2.163 12.627 1.00 88.81 87 ASN A O 1
ATOM 765 N N . GLU A 1 88 ? 7.562 -3.725 12.599 1.00 91.00 88 GLU A N 1
ATOM 766 C CA . GLU A 1 88 ? 8.690 -2.780 12.650 1.00 91.00 88 GLU A CA 1
ATOM 767 C C . GLU A 1 88 ? 8.697 -1.843 11.436 1.00 91.00 88 GLU A C 1
ATOM 769 O O . GLU A 1 88 ? 8.897 -0.637 11.572 1.00 91.00 88 GLU A O 1
ATOM 774 N N . PHE A 1 89 ? 8.401 -2.386 10.249 1.00 91.25 89 PHE A N 1
ATOM 775 C CA . PHE A 1 89 ? 8.235 -1.586 9.039 1.00 91.25 89 PHE A CA 1
ATOM 776 C C . PHE A 1 89 ? 7.086 -0.584 9.210 1.00 91.25 89 PHE A C 1
ATOM 778 O O . PHE A 1 89 ? 7.269 0.605 8.977 1.00 91.25 89 PHE A O 1
ATOM 785 N N . LEU A 1 90 ? 5.919 -1.027 9.690 1.00 89.62 90 LEU A N 1
ATOM 786 C CA . LEU A 1 90 ? 4.768 -0.142 9.895 1.00 89.62 90 LEU A CA 1
ATOM 787 C C . LEU A 1 90 ? 5.043 0.976 10.907 1.00 89.62 90 LEU A C 1
ATOM 789 O O . LEU A 1 90 ? 4.641 2.112 10.665 1.00 89.62 90 LEU A O 1
ATOM 793 N N . GLU A 1 91 ? 5.740 0.687 12.006 1.00 89.19 91 GLU A N 1
ATOM 794 C CA . GLU A 1 91 ? 6.149 1.711 12.975 1.00 89.19 91 GLU A CA 1
ATOM 795 C C . GLU A 1 91 ? 7.074 2.750 12.340 1.00 89.19 91 GLU A C 1
ATOM 797 O O . GLU A 1 91 ? 6.894 3.948 12.566 1.00 89.19 91 GLU A O 1
ATOM 802 N N . ARG A 1 92 ? 8.017 2.317 11.494 1.00 91.12 92 ARG A N 1
ATOM 803 C CA . ARG A 1 92 ? 8.894 3.225 10.743 1.00 91.12 92 ARG A CA 1
ATOM 804 C C . ARG A 1 92 ? 8.091 4.170 9.848 1.00 91.12 92 ARG A C 1
ATOM 806 O O . ARG A 1 92 ? 8.319 5.376 9.909 1.00 91.12 92 ARG A O 1
ATOM 813 N N . ILE A 1 93 ? 7.121 3.652 9.089 1.00 90.62 93 ILE A N 1
ATOM 814 C CA . ILE A 1 93 ? 6.270 4.477 8.211 1.00 90.62 93 ILE A CA 1
ATOM 815 C C . ILE A 1 93 ? 5.402 5.444 9.015 1.00 90.62 93 ILE A C 1
ATOM 817 O O . ILE A 1 93 ? 5.288 6.606 8.640 1.00 90.62 93 ILE A O 1
ATOM 821 N N . ILE A 1 94 ? 4.810 4.998 10.128 1.00 87.00 94 ILE A N 1
ATOM 822 C CA . ILE A 1 94 ? 4.016 5.872 11.007 1.00 87.00 94 ILE A CA 1
ATOM 823 C C . ILE A 1 94 ? 4.878 7.022 11.520 1.00 87.00 94 ILE A C 1
ATOM 825 O O . ILE A 1 94 ? 4.489 8.177 11.375 1.00 87.00 94 ILE A O 1
ATOM 829 N N . ASN A 1 95 ? 6.069 6.726 12.038 1.00 88.06 95 ASN A N 1
ATOM 830 C CA . ASN A 1 95 ? 6.983 7.753 12.526 1.00 88.06 95 ASN A CA 1
ATOM 831 C C . ASN A 1 95 ? 7.386 8.733 11.416 1.00 88.06 95 ASN A C 1
ATOM 833 O O . ASN A 1 95 ? 7.403 9.942 11.642 1.00 88.06 95 ASN A O 1
ATOM 837 N N . LEU A 1 96 ? 7.684 8.230 10.215 1.00 88.31 96 LEU A N 1
ATOM 838 C CA . LEU A 1 96 ? 8.038 9.063 9.066 1.00 88.31 96 LEU A CA 1
ATOM 839 C C . LEU A 1 96 ? 6.863 9.955 8.639 1.00 88.31 96 LEU A C 1
ATOM 841 O O . LEU A 1 96 ? 7.033 11.157 8.443 1.00 88.31 96 LEU A O 1
ATOM 845 N N . PHE A 1 97 ? 5.653 9.400 8.583 1.00 86.69 97 PHE A N 1
ATOM 846 C CA . PHE A 1 97 ? 4.436 10.143 8.273 1.00 86.69 97 PHE A CA 1
ATOM 847 C C . PHE A 1 97 ? 4.158 11.241 9.306 1.00 86.69 97 PHE A C 1
ATOM 849 O O . PHE A 1 97 ? 3.879 12.383 8.939 1.00 86.69 97 PHE A O 1
ATOM 856 N N . GLU A 1 98 ? 4.271 10.929 10.600 1.00 84.38 98 GLU A N 1
ATOM 857 C CA . GLU A 1 98 ? 4.117 11.912 11.673 1.00 84.38 98 GLU A CA 1
ATOM 858 C C . GLU A 1 98 ? 5.167 13.032 11.560 1.00 84.38 98 GLU A C 1
ATOM 860 O O . GLU A 1 98 ? 4.838 14.207 11.737 1.00 84.38 98 GLU A O 1
ATOM 865 N N . GLN A 1 99 ? 6.415 12.704 11.214 1.00 84.69 99 GLN A N 1
ATOM 866 C CA . GLN A 1 99 ? 7.478 13.692 11.018 1.00 84.69 99 GLN A CA 1
ATOM 867 C C . GLN A 1 99 ? 7.220 14.616 9.826 1.00 84.69 99 GLN A C 1
ATOM 869 O O . GLN A 1 99 ? 7.358 15.830 9.973 1.00 84.69 99 GLN A O 1
ATOM 874 N N . ILE A 1 100 ? 6.833 14.060 8.676 1.00 82.75 100 ILE A N 1
ATOM 875 C CA . ILE A 1 100 ? 6.612 14.828 7.446 1.00 82.75 100 ILE A CA 1
ATOM 876 C C . ILE A 1 100 ? 5.331 15.658 7.550 1.00 82.75 100 ILE A C 1
ATOM 878 O O . ILE A 1 100 ? 5.337 16.842 7.231 1.00 82.75 100 ILE A O 1
ATOM 882 N N . TYR A 1 101 ? 4.226 15.067 8.009 1.00 74.50 101 TYR A N 1
ATOM 883 C CA . TYR A 1 101 ? 2.900 15.669 7.849 1.00 74.50 101 TYR A CA 1
ATOM 884 C C . TYR A 1 101 ? 2.286 16.213 9.139 1.00 74.50 101 TYR A C 1
ATOM 886 O O . TYR A 1 101 ? 1.460 17.120 9.069 1.00 74.50 101 TYR A O 1
ATOM 894 N N . LEU A 1 102 ? 2.667 15.706 10.316 1.00 69.75 102 LEU A N 1
ATOM 895 C CA . LEU A 1 102 ? 2.073 16.143 11.590 1.00 69.75 102 LEU A CA 1
ATOM 896 C C . LEU A 1 102 ? 2.989 17.072 12.392 1.00 69.75 102 LEU A C 1
ATOM 898 O O . LEU A 1 102 ? 2.498 17.914 13.146 1.00 69.75 102 LEU A O 1
ATOM 902 N N . ARG A 1 103 ? 4.313 16.975 12.223 1.00 60.44 103 ARG A N 1
ATOM 903 C CA . ARG A 1 103 ? 5.276 17.843 12.917 1.00 60.44 103 ARG A CA 1
ATOM 904 C C . ARG A 1 103 ? 5.349 19.248 12.311 1.00 60.44 103 ARG A C 1
ATOM 906 O O . ARG A 1 103 ? 5.488 20.207 13.066 1.00 60.44 103 ARG A O 1
ATOM 913 N N . LEU A 1 104 ? 5.152 19.383 10.996 1.00 51.53 104 LEU A N 1
ATOM 914 C CA . LEU A 1 104 ? 5.039 20.687 10.322 1.00 51.53 104 LEU A CA 1
ATOM 915 C C . LEU A 1 104 ? 3.779 21.474 10.734 1.00 51.53 104 LEU A C 1
ATOM 917 O O . LEU A 1 104 ? 3.779 22.695 10.664 1.00 51.53 104 LEU A O 1
ATOM 921 N N . GLY A 1 105 ? 2.741 20.809 11.254 1.00 44.84 105 GLY A N 1
ATOM 922 C CA . GLY A 1 105 ? 1.531 21.464 11.774 1.00 44.84 105 GLY A CA 1
ATOM 923 C C . GLY A 1 105 ? 1.636 22.001 13.209 1.00 44.84 105 GLY A C 1
ATOM 924 O O . GLY A 1 105 ? 0.658 22.540 13.719 1.00 44.84 105 GLY A O 1
ATOM 925 N N . ARG A 1 106 ? 2.781 21.843 13.896 1.00 44.50 106 ARG A N 1
ATOM 926 C CA . ARG A 1 106 ? 2.993 22.359 15.26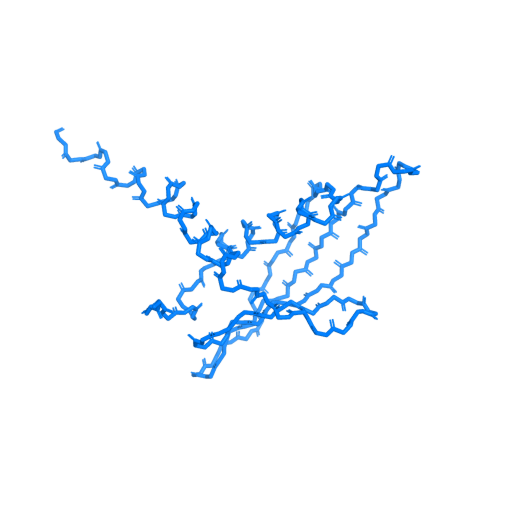8 1.00 44.50 106 ARG A CA 1
ATOM 927 C C . ARG A 1 106 ? 3.871 23.608 15.355 1.00 44.50 106 ARG A C 1
ATOM 929 O O . ARG A 1 106 ? 4.069 24.099 16.460 1.00 44.50 106 ARG A O 1
ATOM 936 N N . GLN A 1 107 ? 4.407 24.117 14.244 1.00 38.34 107 GLN A N 1
ATOM 937 C CA . GLN A 1 107 ? 5.271 25.308 14.268 1.00 38.34 107 GLN A CA 1
ATOM 938 C C . GLN A 1 107 ? 4.532 26.649 14.113 1.00 38.34 107 GLN A C 1
ATOM 940 O O . GLN A 1 107 ? 5.176 27.681 14.240 1.00 38.34 107 GLN A O 1
ATOM 945 N N . GLU A 1 108 ? 3.206 26.673 13.941 1.00 35.47 108 GLU A N 1
ATOM 946 C CA . GLU A 1 108 ? 2.423 27.926 13.859 1.00 35.47 108 GLU A CA 1
ATOM 947 C C . GLU A 1 108 ? 1.713 28.322 15.168 1.00 35.47 108 GLU A C 1
ATOM 949 O O . GLU A 1 108 ? 0.681 28.988 15.149 1.00 35.47 108 GLU A O 1
ATOM 954 N N . ILE A 1 109 ? 2.248 27.929 16.328 1.00 39.31 109 ILE A N 1
ATOM 955 C CA . ILE A 1 109 ? 1.828 28.504 17.617 1.00 39.31 109 ILE A CA 1
ATOM 956 C C . ILE A 1 109 ? 3.063 28.721 18.499 1.00 39.31 109 ILE A C 1
ATOM 958 O O . ILE A 1 109 ? 3.296 27.981 19.454 1.00 39.31 109 ILE A O 1
ATOM 962 N N . LEU A 1 110 ? 3.864 29.728 18.151 1.00 33.19 110 LEU A N 1
ATOM 963 C CA . LEU A 1 110 ? 4.681 30.504 19.088 1.00 33.19 110 LEU A CA 1
ATOM 964 C C . LEU A 1 110 ? 4.614 31.977 18.685 1.00 33.19 110 LEU A C 1
ATOM 966 O O . LEU A 1 110 ? 4.782 32.252 17.478 1.00 33.19 110 LEU A O 1
#

Sequence (110 aa):
MLYDLRRIDYKFVELLLEEYFSDNNNVVNDFYIVKIAEDDERKIYRFKVWLFRPTDTRVDGFTGYVYFYRNKVVIKLPVVKEIRLQNEFLERIINLFEQIYLRLGRQEIL

pLDDT: mean 82.28, std 13.94, range [33.19, 94.81]

Radius of gyration: 14.98 Å; chains: 1; bounding box: 35×45×38 Å

Foldseek 3Di:
DQDQQLPDDVVLVVLLVCVVQVVVVWHWDDKDKDFDDDDPFKTKIKMWTWTQDPPPRDTDIFIKMWIGGRPWIWIGTPPDDIDTDDPVSVVVSVVVCCVPPVVVVPPPPD

Organism: Sulfurisphaera ohwakuensis (NCBI:txid69656)

Secondary structure (DSSP, 8-state):
----GGG--HHHHHHHHHHHHHHTT-EEEEEEEEEEEE-SSEEEEEEEEEEE-TTT--EEEEEEEEEEETTEEEEE-SSSPPEEPPHHHHHHHHHHHIIIIISGGGSS--